Protein AF-A0A9E3Q1L9-F1 (afdb_monomer_lite)

Foldseek 3Di:
DPPLDADPDDVVVVLCVLLVLLQVVCPDDHDPVSNVVSSVLSLQLVQQVLVCLVVVHNVSVVVNCVVCDPVCVPPVSSVVSVVCCVVPPVSPSDRDDDDPDDDPDD

Radius of gyration: 14.29 Å; chains: 1; bounding box: 32×33×41 Å

Sequence (106 aa):
MTPRRFPDRKISETLLDFAEPIVALLGPQPSQGRLTEALQVAITIWNAIVLDAVEQGSEHMDRVRKALGSHWEVN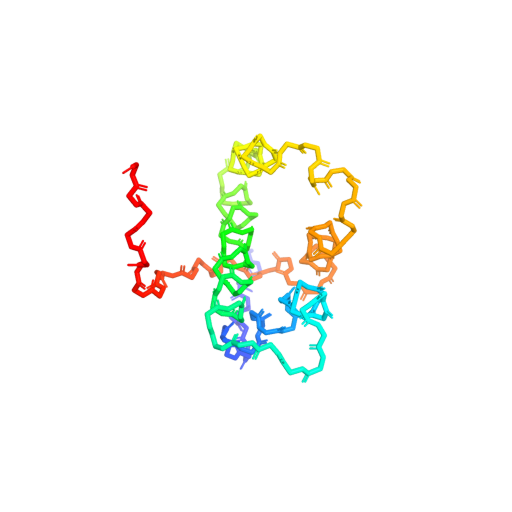PAIRIPVERRHQFFADDMRVISTMASPRWGC

pLDDT: mean 71.87, std 13.75, range [37.12, 87.69]

Structure (mmCIF, N/CA/C/O backbone):
data_AF-A0A9E3Q1L9-F1
#
_entry.id   AF-A0A9E3Q1L9-F1
#
loop_
_atom_site.group_PDB
_atom_site.id
_atom_site.type_symbol
_atom_site.label_atom_id
_atom_site.label_alt_id
_atom_site.label_comp_id
_atom_site.label_asym_id
_atom_site.label_entity_id
_atom_site.label_seq_id
_atom_site.pdbx_PDB_ins_code
_atom_site.Cartn_x
_atom_site.Cartn_y
_atom_site.Cartn_z
_atom_site.occupancy
_atom_site.B_iso_or_equiv
_atom_site.auth_seq_id
_atom_site.auth_comp_id
_atom_site.auth_asym_id
_atom_site.auth_atom_id
_atom_site.pdbx_PDB_model_num
ATOM 1 N N . MET A 1 1 ? 9.122 -8.431 -28.315 1.00 39.28 1 MET A N 1
ATOM 2 C CA . MET A 1 1 ? 8.323 -7.685 -27.320 1.00 39.28 1 MET A CA 1
ATOM 3 C C . MET A 1 1 ? 6.995 -8.397 -27.153 1.00 39.28 1 MET A C 1
ATOM 5 O O . MET A 1 1 ? 6.219 -8.418 -28.099 1.00 39.28 1 MET A O 1
ATOM 9 N N . THR A 1 2 ? 6.750 -9.012 -25.999 1.00 42.62 2 THR A N 1
ATOM 10 C CA . THR A 1 2 ? 5.418 -9.534 -25.654 1.00 42.62 2 THR A CA 1
ATOM 11 C C . THR A 1 2 ? 4.487 -8.337 -25.429 1.00 42.62 2 THR A C 1
ATOM 13 O O . THR A 1 2 ? 4.911 -7.393 -24.756 1.00 42.62 2 THR A O 1
ATOM 16 N N . PRO A 1 3 ? 3.265 -8.301 -25.990 1.00 45.03 3 PRO A N 1
ATOM 17 C CA . PRO A 1 3 ? 2.345 -7.200 -25.724 1.00 45.03 3 PRO A CA 1
ATOM 18 C C . PRO A 1 3 ? 2.014 -7.162 -24.228 1.00 45.03 3 PRO A C 1
ATOM 20 O O . PRO A 1 3 ? 1.644 -8.188 -23.657 1.00 45.03 3 PRO A O 1
ATOM 23 N N . ARG A 1 4 ? 2.134 -5.986 -23.592 1.00 54.03 4 ARG A N 1
ATOM 24 C CA . ARG A 1 4 ? 1.647 -5.784 -22.219 1.00 54.03 4 ARG A CA 1
ATOM 25 C C . ARG A 1 4 ? 0.145 -6.046 -22.219 1.00 54.03 4 ARG A C 1
ATOM 27 O O . ARG A 1 4 ? -0.617 -5.268 -22.794 1.00 54.03 4 ARG A O 1
ATOM 34 N N . ARG A 1 5 ? -0.268 -7.160 -21.620 1.00 56.44 5 ARG A N 1
ATOM 35 C CA . ARG A 1 5 ? -1.672 -7.557 -21.543 1.00 56.44 5 ARG A CA 1
ATOM 36 C C . ARG A 1 5 ? -2.359 -6.626 -20.551 1.00 56.44 5 ARG A C 1
ATOM 38 O O . ARG A 1 5 ? -2.084 -6.692 -19.357 1.00 56.44 5 ARG A O 1
ATOM 45 N N . PHE A 1 6 ? -3.199 -5.720 -21.047 1.00 56.12 6 PHE A N 1
ATOM 46 C CA . PHE A 1 6 ? -3.991 -4.863 -20.166 1.00 56.12 6 PHE A CA 1
ATOM 47 C C . PHE A 1 6 ? -4.883 -5.751 -19.281 1.00 56.12 6 PHE A C 1
ATOM 49 O O . PHE A 1 6 ? -5.494 -6.677 -19.815 1.00 56.12 6 PHE A O 1
ATOM 56 N N . PRO A 1 7 ? -4.961 -5.520 -17.956 1.00 62.44 7 PRO A N 1
ATOM 57 C CA . PRO A 1 7 ? -5.786 -6.358 -17.096 1.00 62.44 7 PRO A CA 1
ATOM 58 C C . PRO A 1 7 ? -7.273 -6.200 -17.433 1.00 62.44 7 PRO A C 1
ATOM 60 O O . PRO A 1 7 ? -7.805 -5.092 -17.359 1.00 62.44 7 PRO A O 1
ATOM 63 N N . ASP A 1 8 ? -7.950 -7.315 -17.720 1.00 65.69 8 ASP A N 1
ATOM 64 C CA . ASP A 1 8 ? -9.396 -7.353 -17.997 1.00 65.69 8 ASP A CA 1
ATOM 65 C C . ASP A 1 8 ? -10.257 -6.988 -16.762 1.00 65.69 8 ASP A C 1
ATOM 67 O O . ASP A 1 8 ? -11.443 -6.682 -16.887 1.00 65.69 8 ASP A O 1
ATOM 71 N N . ARG A 1 9 ? -9.666 -6.979 -15.554 1.00 69.31 9 ARG A N 1
ATOM 72 C CA . ARG A 1 9 ? -10.322 -6.569 -14.299 1.00 69.31 9 ARG A CA 1
ATOM 73 C C . ARG A 1 9 ? -10.227 -5.059 -14.059 1.00 69.31 9 ARG A C 1
ATOM 75 O O . ARG A 1 9 ? -9.196 -4.412 -14.304 1.00 69.31 9 ARG A O 1
ATOM 82 N N . LYS A 1 10 ? -11.298 -4.497 -13.487 1.00 75.00 10 LYS A N 1
ATOM 83 C CA . LYS A 1 10 ? -11.337 -3.097 -13.040 1.00 75.00 10 LYS A CA 1
ATOM 84 C C . LYS A 1 10 ? -10.290 -2.875 -11.948 1.00 75.00 10 LYS A C 1
ATOM 86 O O . LYS A 1 10 ? -10.222 -3.642 -10.995 1.00 75.00 10 LYS A O 1
ATOM 91 N N . ILE A 1 11 ? -9.528 -1.783 -12.037 1.00 72.69 11 ILE A N 1
ATOM 92 C CA . ILE A 1 11 ? -8.494 -1.446 -11.041 1.00 72.69 11 ILE A CA 1
ATOM 93 C C . ILE A 1 11 ? -9.057 -1.311 -9.614 1.00 72.69 11 ILE A C 1
ATOM 95 O O . ILE A 1 11 ? -8.380 -1.650 -8.653 1.00 72.69 11 ILE A O 1
ATOM 99 N N . SER A 1 12 ? -10.320 -0.896 -9.470 1.00 72.50 12 SER A N 1
ATOM 100 C CA . SER A 1 12 ? -11.022 -0.847 -8.180 1.00 72.50 12 SER A CA 1
ATOM 101 C C . SER A 1 12 ? -11.220 -2.226 -7.542 1.00 72.50 12 SER A C 1
ATOM 103 O O . SER A 1 12 ? -11.237 -2.337 -6.326 1.00 72.50 12 SER A O 1
ATOM 105 N N . GLU A 1 13 ? -11.383 -3.268 -8.355 1.00 77.06 13 GLU A N 1
ATOM 106 C CA . GLU A 1 13 ? -11.571 -4.651 -7.911 1.00 77.06 13 GLU A CA 1
ATOM 107 C C . GLU A 1 13 ? -10.229 -5.237 -7.453 1.00 77.06 13 GLU A C 1
ATOM 109 O O . GLU A 1 13 ? -10.111 -5.711 -6.328 1.00 77.06 13 GLU A O 1
ATOM 114 N N . THR A 1 14 ? -9.181 -5.056 -8.268 1.00 81.25 14 THR A N 1
ATOM 115 C CA . THR A 1 14 ? -7.786 -5.353 -7.906 1.00 81.25 14 THR A CA 1
ATOM 116 C C . THR A 1 14 ? -7.361 -4.653 -6.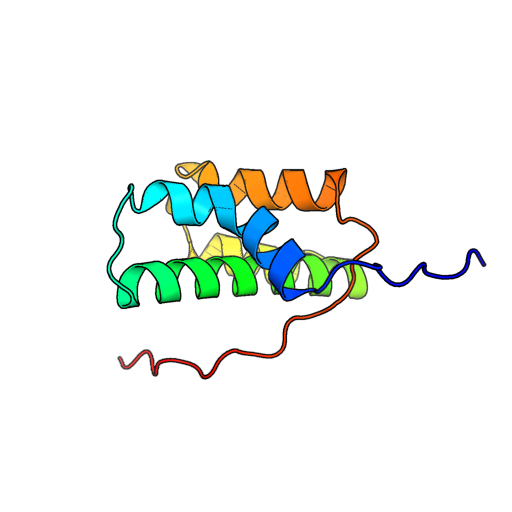609 1.00 81.25 14 THR A C 1
ATOM 118 O O . THR A 1 14 ? -6.726 -5.270 -5.757 1.00 81.25 14 THR A O 1
ATOM 121 N N . LEU A 1 15 ? -7.725 -3.377 -6.432 1.00 81.06 15 LEU A N 1
ATOM 122 C CA . LEU A 1 15 ? -7.416 -2.623 -5.216 1.00 81.06 15 LEU A CA 1
ATOM 123 C C . LEU A 1 15 ? -8.118 -3.206 -3.983 1.00 81.06 15 LEU A C 1
ATOM 125 O O . LEU A 1 15 ? -7.505 -3.249 -2.921 1.00 81.06 15 LEU A O 1
ATOM 129 N N . LEU A 1 16 ? -9.376 -3.645 -4.096 1.00 81.69 16 LEU A N 1
ATOM 130 C CA . LEU A 1 16 ? -10.098 -4.248 -2.972 1.00 81.69 16 LEU A CA 1
ATOM 131 C C . LEU A 1 16 ? -9.485 -5.599 -2.571 1.00 81.69 16 LEU A C 1
ATOM 133 O O . LEU A 1 16 ? -9.257 -5.814 -1.383 1.00 81.69 16 LEU A O 1
ATOM 137 N N . ASP A 1 17 ? -9.118 -6.448 -3.536 1.00 83.44 17 ASP A N 1
ATOM 138 C CA . ASP A 1 17 ? -8.403 -7.712 -3.280 1.00 83.44 17 ASP A CA 1
ATOM 139 C C . ASP A 1 17 ? -7.026 -7.483 -2.621 1.00 83.44 17 ASP A C 1
ATOM 141 O O . ASP A 1 17 ? -6.583 -8.255 -1.764 1.00 83.44 17 ASP A O 1
ATOM 145 N N . PHE A 1 18 ? -6.332 -6.413 -3.021 1.00 82.38 18 PHE A N 1
ATOM 146 C CA . PHE A 1 18 ? -5.054 -5.993 -2.442 1.00 82.38 18 PHE A CA 1
ATOM 147 C C . PHE A 1 18 ? -5.219 -5.409 -1.027 1.00 82.38 18 PHE A C 1
ATOM 149 O O . PHE A 1 18 ? -4.387 -5.657 -0.154 1.00 82.38 18 PHE A O 1
ATOM 156 N N . ALA A 1 19 ? -6.292 -4.649 -0.791 1.00 85.69 19 ALA A N 1
ATOM 157 C CA . ALA A 1 19 ? -6.595 -4.009 0.486 1.00 85.69 19 ALA A CA 1
ATOM 158 C C . ALA A 1 19 ? -7.219 -4.962 1.521 1.00 85.69 19 ALA A C 1
ATOM 160 O O . ALA A 1 19 ? -7.193 -4.641 2.707 1.00 85.69 19 ALA A O 1
ATOM 161 N N . GLU A 1 20 ? -7.750 -6.116 1.103 1.00 85.44 20 GLU A N 1
ATOM 162 C CA . GLU A 1 20 ? -8.407 -7.130 1.945 1.00 85.44 20 GLU A CA 1
ATOM 163 C C . GLU A 1 20 ? -7.730 -7.372 3.311 1.00 85.44 20 GLU A C 1
ATOM 165 O O . GLU A 1 20 ? -8.404 -7.171 4.323 1.00 85.44 20 GLU A O 1
ATOM 170 N N . PRO A 1 21 ? -6.419 -7.686 3.416 1.00 82.31 21 PRO A N 1
ATOM 171 C CA . PRO A 1 21 ? -5.777 -7.902 4.715 1.00 82.31 21 PRO A CA 1
ATOM 172 C C . PRO A 1 21 ? -5.701 -6.633 5.581 1.00 82.31 21 PRO A C 1
ATOM 174 O O . PRO A 1 21 ? -5.755 -6.735 6.804 1.00 82.31 21 PRO A O 1
ATOM 177 N N . ILE A 1 22 ? -5.602 -5.440 4.981 1.00 82.19 22 ILE A N 1
ATOM 178 C CA . ILE A 1 22 ? -5.578 -4.154 5.703 1.00 82.19 22 ILE A CA 1
ATOM 179 C C . ILE A 1 22 ? -6.983 -3.830 6.232 1.00 82.19 22 ILE A C 1
ATOM 181 O O . ILE A 1 22 ? -7.133 -3.408 7.377 1.00 82.19 22 ILE A O 1
ATOM 185 N N . VAL A 1 23 ? -8.019 -4.065 5.421 1.00 84.38 23 VAL A N 1
ATOM 186 C CA . VAL A 1 23 ? -9.425 -3.853 5.799 1.00 84.38 23 VAL A CA 1
ATOM 187 C C . VAL A 1 23 ? -9.870 -4.862 6.863 1.00 84.38 23 VAL A C 1
ATOM 189 O O . VAL A 1 23 ? -10.570 -4.479 7.799 1.00 84.38 23 VAL A O 1
ATOM 192 N N . ALA A 1 24 ? -9.415 -6.117 6.786 1.00 84.75 24 ALA A N 1
ATOM 193 C CA . ALA A 1 24 ? -9.728 -7.164 7.760 1.00 84.75 24 ALA A CA 1
ATOM 194 C C . ALA A 1 24 ? -9.302 -6.807 9.199 1.00 84.75 24 ALA A C 1
ATOM 196 O O . ALA A 1 24 ? -9.983 -7.190 10.152 1.00 84.75 24 ALA A O 1
ATOM 197 N N . LEU A 1 25 ? -8.232 -6.016 9.376 1.00 82.00 25 LEU A N 1
ATOM 198 C CA . LEU A 1 25 ? -7.806 -5.525 10.695 1.00 82.00 25 LEU A CA 1
ATOM 199 C C . LEU A 1 25 ? -8.817 -4.594 11.373 1.00 82.00 25 LEU A C 1
ATOM 201 O O . LEU A 1 25 ? -8.763 -4.425 12.590 1.00 82.00 25 LEU A O 1
ATOM 205 N N . LEU A 1 26 ? -9.722 -3.969 10.616 1.00 81.50 26 LEU A N 1
ATOM 206 C CA . LEU A 1 26 ? -10.709 -3.044 11.172 1.00 81.50 26 LEU A CA 1
ATOM 207 C C . LEU A 1 26 ? -11.913 -3.758 11.816 1.00 81.50 26 LEU A C 1
ATOM 209 O O . LEU A 1 26 ? -12.765 -3.101 12.417 1.00 81.50 26 LEU A O 1
ATOM 213 N N . GLY A 1 27 ? -11.998 -5.086 11.687 1.00 80.50 27 GLY A N 1
ATOM 214 C CA . GLY A 1 27 ? -13.130 -5.885 12.152 1.00 80.50 27 GLY A CA 1
ATOM 215 C C . GLY A 1 27 ? -14.349 -5.838 11.215 1.00 80.50 27 GLY A C 1
ATOM 216 O O . GLY A 1 27 ? -14.296 -5.252 10.135 1.00 80.50 27 GLY A O 1
ATOM 217 N N . PRO A 1 28 ? -15.471 -6.475 11.603 1.00 80.69 28 PRO A N 1
ATOM 218 C CA . PRO A 1 28 ? -16.597 -6.739 10.700 1.00 80.69 28 PRO A CA 1
ATOM 219 C C . PRO A 1 28 ? -17.478 -5.520 10.381 1.00 80.69 28 PRO A C 1
ATOM 221 O O . PRO A 1 28 ? -18.261 -5.579 9.437 1.00 80.69 28 PRO A O 1
ATOM 224 N N . GLN A 1 29 ? -17.394 -4.434 11.158 1.00 82.81 29 GLN A N 1
ATOM 225 C CA . GLN A 1 29 ? -18.136 -3.188 10.915 1.00 82.81 29 GLN A CA 1
ATOM 226 C C . GLN A 1 29 ? -17.254 -1.958 11.193 1.00 82.81 29 GLN A C 1
ATOM 228 O O . GLN A 1 29 ? -17.402 -1.306 12.231 1.00 82.81 29 GLN A O 1
ATOM 233 N N . PRO A 1 30 ? -16.310 -1.629 10.292 1.00 84.88 30 PRO A N 1
ATOM 234 C CA . PRO A 1 30 ? -15.538 -0.400 10.394 1.00 84.88 30 PRO A CA 1
ATOM 235 C C . PRO A 1 30 ? -16.428 0.827 10.181 1.00 84.88 30 PRO A C 1
ATOM 237 O O . PRO A 1 30 ? -17.346 0.814 9.359 1.00 84.88 30 PRO A O 1
ATOM 240 N N . SER A 1 31 ? -16.109 1.938 10.848 1.00 87.69 31 SER A N 1
ATOM 241 C CA . SER A 1 31 ? -16.678 3.230 10.454 1.00 87.69 31 SER A CA 1
ATOM 242 C C . SER A 1 31 ? -16.184 3.617 9.055 1.00 87.69 31 SER A C 1
ATOM 244 O O . SER A 1 31 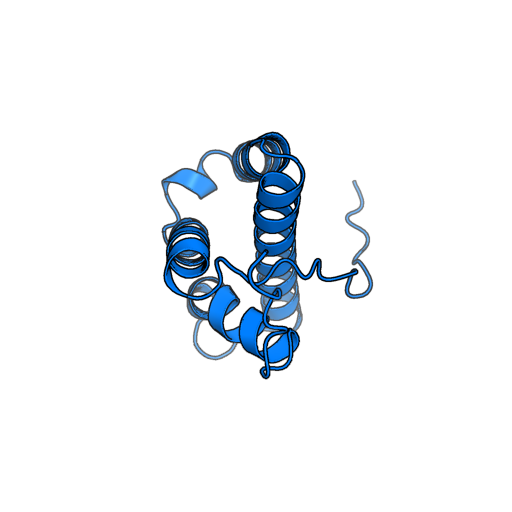? -15.067 3.268 8.662 1.00 87.69 31 SER A O 1
ATOM 246 N N . GLN A 1 32 ? -16.980 4.388 8.304 1.00 83.50 32 GLN A N 1
ATOM 247 C CA . GLN A 1 32 ? -16.581 4.847 6.966 1.00 83.50 32 GLN A CA 1
ATOM 248 C C . GLN A 1 32 ? -15.240 5.600 6.975 1.00 83.50 32 GLN A C 1
ATOM 250 O O . GLN A 1 32 ? -14.457 5.445 6.041 1.00 83.50 32 GLN A O 1
ATOM 255 N N . GLY A 1 33 ? -14.942 6.353 8.042 1.00 82.69 33 GLY A N 1
ATOM 256 C CA . GLY A 1 33 ? -13.643 7.004 8.230 1.00 82.69 33 GLY A CA 1
ATOM 257 C C . GLY A 1 33 ? -12.491 5.998 8.304 1.00 82.69 33 GLY A C 1
ATOM 258 O O . GLY A 1 33 ? -11.557 6.091 7.514 1.00 82.69 33 GLY A O 1
ATOM 259 N N . ARG A 1 34 ? -12.597 4.974 9.164 1.00 81.38 34 ARG A N 1
ATOM 260 C CA . ARG A 1 34 ? -11.572 3.919 9.289 1.00 81.38 34 ARG A CA 1
ATOM 261 C C . ARG A 1 34 ? -11.381 3.118 8.004 1.00 81.38 34 ARG A C 1
ATOM 263 O O . ARG A 1 34 ? -10.249 2.828 7.630 1.00 81.38 34 ARG A O 1
ATOM 270 N N . LEU A 1 35 ? -12.471 2.792 7.309 1.00 84.56 35 LEU A N 1
ATOM 271 C CA . LEU A 1 35 ? -12.401 2.118 6.012 1.00 84.56 35 LEU A CA 1
ATOM 272 C C . LEU A 1 35 ? -11.700 2.995 4.960 1.00 84.56 35 LEU A C 1
ATOM 274 O O . LEU A 1 35 ? -10.878 2.504 4.192 1.00 84.56 35 LEU A O 1
ATOM 278 N N . THR A 1 36 ? -11.981 4.300 4.960 1.00 85.00 36 THR A N 1
ATOM 279 C CA . THR A 1 36 ? -11.346 5.272 4.059 1.00 85.00 36 THR A CA 1
ATOM 280 C C . THR A 1 36 ? -9.846 5.411 4.343 1.00 85.00 36 THR A C 1
ATOM 282 O O . THR A 1 36 ? -9.055 5.379 3.403 1.00 85.00 36 THR A O 1
ATOM 285 N N . GLU A 1 37 ? -9.440 5.490 5.615 1.00 83.56 37 GLU A N 1
ATOM 286 C CA . GLU A 1 37 ? -8.028 5.481 6.035 1.00 83.56 37 GLU A CA 1
ATOM 287 C C . GLU A 1 37 ? -7.304 4.215 5.541 1.00 83.56 37 GLU A C 1
ATOM 289 O O . GLU A 1 37 ? -6.255 4.308 4.902 1.00 83.56 37 GLU A O 1
ATOM 294 N N . ALA A 1 38 ? -7.886 3.030 5.758 1.00 84.12 38 ALA A N 1
ATOM 295 C CA . ALA A 1 38 ? -7.306 1.759 5.318 1.00 84.12 38 ALA A CA 1
ATOM 296 C C . ALA A 1 38 ? -7.150 1.666 3.791 1.00 84.12 38 ALA A C 1
ATOM 298 O O . ALA A 1 38 ? -6.110 1.221 3.300 1.00 84.12 38 ALA A O 1
ATOM 299 N N . LEU A 1 39 ? -8.145 2.130 3.028 1.00 84.19 39 LEU A N 1
ATOM 300 C CA . LEU A 1 39 ? -8.071 2.173 1.565 1.00 84.19 39 LEU A CA 1
ATOM 301 C C . LEU A 1 39 ? -7.020 3.179 1.065 1.00 84.19 39 LEU A C 1
ATOM 303 O O . LEU A 1 39 ? -6.350 2.907 0.072 1.00 84.19 39 LEU A O 1
ATOM 307 N N . GLN A 1 40 ? -6.817 4.307 1.752 1.00 84.19 40 GLN A N 1
ATOM 308 C CA . GLN A 1 40 ? -5.745 5.260 1.424 1.00 84.19 40 GLN A CA 1
ATOM 309 C C . GLN A 1 40 ? -4.353 4.681 1.693 1.00 84.19 40 GLN A C 1
ATOM 311 O O . GLN A 1 40 ? -3.454 4.855 0.868 1.00 84.19 40 GLN A O 1
ATOM 316 N N . VAL A 1 41 ? -4.178 3.941 2.792 1.00 83.44 41 VAL A N 1
ATOM 317 C CA . VAL A 1 41 ? -2.943 3.186 3.060 1.00 83.44 41 VAL A CA 1
ATOM 318 C C . VAL A 1 41 ? -2.704 2.154 1.953 1.00 83.44 41 VAL A C 1
ATOM 320 O O . VAL A 1 41 ? -1.614 2.117 1.386 1.00 83.44 41 VAL A O 1
ATOM 323 N N . ALA A 1 42 ? -3.729 1.387 1.567 1.00 84.94 42 ALA A N 1
ATOM 324 C CA . ALA A 1 42 ? -3.632 0.414 0.480 1.00 84.94 42 ALA A CA 1
ATOM 325 C C . ALA A 1 42 ? -3.242 1.062 -0.866 1.00 84.94 42 ALA A C 1
ATOM 327 O O . ALA A 1 42 ? -2.312 0.594 -1.519 1.00 84.94 42 ALA A O 1
ATOM 328 N N . ILE A 1 43 ? -3.879 2.175 -1.254 1.00 84.38 43 ILE A N 1
ATOM 329 C CA . ILE A 1 43 ? -3.527 2.940 -2.466 1.00 84.38 43 ILE A CA 1
ATOM 330 C C . ILE A 1 43 ? -2.083 3.450 -2.405 1.00 84.38 43 ILE A C 1
ATOM 332 O O . ILE A 1 43 ? -1.366 3.383 -3.401 1.00 84.38 43 ILE A O 1
ATOM 336 N N . THR A 1 44 ? -1.643 3.941 -1.244 1.00 84.75 44 THR A N 1
ATOM 337 C CA . THR A 1 44 ? -0.284 4.471 -1.058 1.00 84.75 44 THR A CA 1
ATOM 338 C C . THR A 1 44 ? 0.766 3.379 -1.259 1.00 84.75 44 THR A C 1
ATOM 340 O O . THR A 1 44 ? 1.728 3.588 -1.997 1.00 84.75 44 THR A O 1
ATOM 343 N N . ILE A 1 45 ? 0.556 2.198 -0.667 1.00 83.88 45 ILE A N 1
ATOM 344 C CA . ILE A 1 45 ? 1.447 1.042 -0.844 1.00 83.88 45 ILE A CA 1
ATOM 345 C C . ILE A 1 45 ? 1.402 0.564 -2.303 1.00 83.88 45 ILE A C 1
ATOM 347 O O . ILE A 1 45 ? 2.453 0.397 -2.912 1.00 83.88 45 ILE A O 1
ATOM 351 N N . TRP A 1 46 ? 0.214 0.401 -2.898 1.00 84.75 46 TRP A N 1
ATOM 352 C CA . TRP A 1 46 ? 0.065 -0.003 -4.303 1.00 84.75 46 TRP A CA 1
ATOM 353 C C . TRP A 1 46 ? 0.851 0.915 -5.248 1.00 84.75 46 TRP A C 1
ATOM 355 O O . TRP A 1 46 ? 1.669 0.444 -6.039 1.00 84.75 46 TRP A O 1
ATOM 365 N N . ASN A 1 47 ? 0.651 2.230 -5.123 1.00 85.50 47 ASN A N 1
ATOM 366 C CA . ASN A 1 47 ? 1.332 3.226 -5.944 1.00 85.50 47 ASN A CA 1
ATOM 367 C C . ASN A 1 47 ? 2.851 3.203 -5.736 1.00 85.50 47 ASN A C 1
ATOM 369 O O . ASN A 1 47 ? 3.577 3.288 -6.721 1.00 85.50 47 ASN A O 1
ATOM 373 N N . ALA A 1 48 ? 3.334 3.034 -4.500 1.00 84.25 48 ALA A N 1
ATOM 374 C CA . ALA A 1 48 ? 4.764 2.930 -4.223 1.00 84.25 48 ALA A CA 1
ATOM 375 C C . ALA A 1 48 ? 5.412 1.738 -4.951 1.00 84.25 48 ALA A C 1
ATOM 377 O O . ALA A 1 48 ? 6.387 1.935 -5.672 1.00 84.25 48 ALA A O 1
ATOM 378 N N . ILE A 1 49 ? 4.831 0.530 -4.866 1.00 83.12 49 ILE A N 1
ATOM 379 C CA . ILE A 1 49 ? 5.381 -0.648 -5.567 1.00 83.12 49 ILE A CA 1
ATOM 380 C C . ILE A 1 49 ? 5.278 -0.484 -7.098 1.00 83.12 49 ILE A C 1
ATOM 382 O O . ILE A 1 49 ? 6.136 -0.974 -7.831 1.00 83.12 49 ILE A O 1
ATOM 386 N N . VAL A 1 50 ? 4.225 0.167 -7.616 1.00 83.38 50 VAL A N 1
ATOM 387 C CA . VAL A 1 50 ? 4.099 0.437 -9.062 1.00 83.38 50 VAL A CA 1
ATOM 388 C C . VAL A 1 50 ? 5.190 1.399 -9.537 1.00 83.38 50 VAL A C 1
ATOM 390 O O . VAL A 1 50 ? 5.825 1.114 -10.550 1.00 83.38 50 VAL A O 1
ATOM 393 N N . LEU A 1 51 ? 5.432 2.498 -8.816 1.00 80.25 51 LEU A N 1
ATOM 394 C CA . LEU A 1 51 ? 6.463 3.482 -9.161 1.00 80.25 51 LEU A CA 1
ATOM 395 C C . LEU A 1 51 ? 7.869 2.875 -9.081 1.00 80.25 51 LEU A C 1
ATOM 397 O O . LEU A 1 51 ? 8.603 2.945 -10.062 1.00 80.25 51 LEU A O 1
ATOM 401 N N . ASP A 1 52 ? 8.195 2.172 -7.992 1.00 81.81 52 ASP A N 1
ATOM 402 C CA . ASP A 1 52 ? 9.471 1.457 -7.838 1.00 81.81 52 ASP A CA 1
ATOM 403 C C . ASP A 1 52 ? 9.718 0.452 -8.983 1.00 81.81 52 ASP A C 1
ATOM 405 O O . ASP A 1 52 ? 10.831 0.347 -9.501 1.00 81.81 52 ASP A O 1
ATOM 409 N N . ALA A 1 53 ? 8.670 -0.236 -9.456 1.00 80.12 53 ALA A N 1
ATOM 410 C CA . ALA A 1 53 ? 8.756 -1.158 -10.592 1.00 80.12 53 ALA A CA 1
ATOM 411 C C . ALA A 1 53 ? 8.875 -0.462 -11.968 1.00 80.12 53 ALA A C 1
ATOM 413 O O . ALA A 1 53 ? 9.379 -1.074 -12.911 1.00 80.12 53 ALA A O 1
ATOM 414 N N . VAL A 1 54 ? 8.420 0.791 -12.117 1.00 76.94 54 VAL A N 1
ATOM 415 C CA . VAL A 1 54 ? 8.656 1.608 -13.328 1.00 76.94 54 VAL A CA 1
ATOM 416 C C . VAL A 1 54 ? 10.080 2.161 -13.330 1.00 76.94 54 VAL A C 1
ATOM 418 O O . VAL A 1 54 ? 10.757 2.125 -14.357 1.00 76.94 54 VAL A O 1
ATOM 421 N N . GLU A 1 55 ? 10.524 2.670 -12.182 1.00 80.06 55 GLU A N 1
ATOM 422 C CA . GLU A 1 55 ? 11.787 3.391 -12.006 1.00 80.06 55 GLU A CA 1
ATOM 423 C C . GLU A 1 55 ? 12.985 2.454 -11.760 1.00 80.06 55 GLU A C 1
ATOM 425 O O . GLU A 1 55 ? 14.128 2.897 -11.835 1.00 80.06 55 GLU A O 1
ATOM 430 N N . GLN A 1 56 ? 12.736 1.155 -11.540 1.00 77.00 56 GLN A N 1
ATOM 431 C CA . GLN A 1 56 ? 13.734 0.131 -11.188 1.00 77.00 56 GLN A CA 1
ATOM 432 C C . GLN A 1 56 ? 14.490 0.473 -9.889 1.00 77.00 56 GLN A C 1
ATOM 434 O O . GLN A 1 56 ? 15.706 0.301 -9.791 1.00 77.00 56 GLN A O 1
ATOM 439 N N . GLY A 1 57 ? 13.749 0.956 -8.887 1.00 81.75 57 GLY A N 1
ATOM 440 C CA . GLY A 1 57 ? 14.266 1.393 -7.589 1.00 81.75 57 GLY A CA 1
ATOM 441 C C . GLY A 1 57 ? 13.506 0.799 -6.399 1.00 81.75 57 GLY A C 1
ATOM 442 O O . GLY A 1 57 ? 12.726 -0.139 -6.543 1.00 81.75 57 GLY A O 1
ATOM 443 N N . SER A 1 58 ? 13.760 1.352 -5.211 1.00 82.25 58 SER A N 1
ATOM 444 C CA . SER A 1 58 ? 13.045 1.041 -3.960 1.00 82.25 58 SER A CA 1
ATOM 445 C C . SER A 1 58 ? 12.629 2.292 -3.178 1.00 82.25 58 SER A C 1
ATOM 447 O O . SER A 1 58 ? 12.165 2.185 -2.042 1.00 82.25 58 SER A O 1
ATOM 449 N N . GLU A 1 59 ? 12.838 3.488 -3.738 1.00 84.25 59 GLU A N 1
ATOM 450 C CA . GLU A 1 59 ? 12.747 4.744 -2.993 1.00 84.25 59 GLU A CA 1
ATOM 451 C C . GLU A 1 59 ? 11.333 4.989 -2.449 1.00 84.25 59 GLU A C 1
ATOM 453 O O . GLU A 1 59 ? 11.174 5.472 -1.322 1.00 84.25 59 GLU A O 1
ATOM 458 N N . HIS A 1 60 ? 10.292 4.631 -3.204 1.00 83.44 60 HIS A N 1
ATOM 459 C CA . HIS A 1 60 ? 8.914 4.860 -2.774 1.00 83.44 60 HIS A CA 1
ATOM 460 C C . HIS A 1 60 ? 8.524 3.896 -1.652 1.00 83.44 60 HIS A C 1
ATOM 462 O O . HIS A 1 60 ? 7.959 4.330 -0.644 1.00 83.44 60 HIS A O 1
ATOM 468 N N . MET A 1 61 ? 8.890 2.616 -1.750 1.00 82.12 61 MET A N 1
ATOM 469 C CA . MET A 1 61 ? 8.680 1.643 -0.675 1.00 82.12 61 MET A CA 1
ATOM 470 C C . MET A 1 61 ? 9.556 1.904 0.555 1.00 82.12 61 MET A C 1
ATOM 472 O O . MET A 1 61 ? 9.106 1.662 1.676 1.00 82.12 61 MET A O 1
ATOM 476 N N . ASP A 1 62 ? 10.761 2.451 0.397 1.00 82.62 62 ASP A N 1
ATOM 477 C CA . ASP A 1 62 ? 11.612 2.855 1.520 1.00 82.62 62 ASP A CA 1
ATOM 478 C C . ASP A 1 62 ? 11.038 4.085 2.247 1.00 82.62 62 ASP A C 1
ATOM 480 O O . ASP A 1 62 ? 11.047 4.136 3.482 1.00 82.62 62 ASP A O 1
ATOM 484 N N . ARG A 1 63 ? 10.432 5.036 1.517 1.00 83.06 63 ARG A N 1
ATOM 485 C CA . ARG A 1 63 ? 9.642 6.137 2.103 1.00 83.06 63 ARG A CA 1
ATOM 486 C C . ARG A 1 63 ? 8.411 5.615 2.854 1.00 83.06 63 ARG A C 1
ATOM 488 O O . ARG A 1 63 ? 8.177 6.048 3.982 1.00 83.06 63 ARG A O 1
ATOM 495 N N . VAL A 1 64 ? 7.664 4.661 2.286 1.00 82.19 64 VAL A N 1
ATOM 496 C CA . VAL A 1 64 ? 6.516 4.007 2.953 1.00 82.19 64 VAL A CA 1
ATOM 497 C C . VAL A 1 64 ? 6.957 3.277 4.226 1.00 82.19 64 VAL A C 1
ATOM 499 O O . VAL A 1 64 ? 6.363 3.483 5.285 1.00 82.19 64 VAL A O 1
ATOM 502 N N . ARG A 1 65 ? 8.041 2.492 4.168 1.00 80.62 65 ARG A N 1
ATOM 503 C CA . ARG A 1 65 ? 8.621 1.807 5.335 1.00 80.62 65 ARG A CA 1
ATOM 504 C C . ARG A 1 65 ? 9.020 2.802 6.424 1.00 80.62 65 ARG A C 1
ATOM 506 O O . ARG A 1 65 ? 8.677 2.604 7.586 1.00 80.62 65 ARG A O 1
ATOM 513 N N . LYS A 1 66 ? 9.691 3.897 6.053 1.00 81.38 66 LYS A N 1
ATOM 514 C CA . LYS A 1 66 ? 10.102 4.956 6.985 1.00 81.38 66 LYS A CA 1
ATOM 515 C C . LYS A 1 66 ? 8.911 5.679 7.625 1.00 81.38 66 LYS A C 1
ATOM 517 O O . LYS A 1 66 ? 8.983 5.996 8.807 1.00 81.38 66 LYS A O 1
ATOM 522 N N . ALA A 1 67 ? 7.835 5.921 6.875 1.00 78.69 67 ALA A N 1
ATOM 523 C CA . ALA A 1 67 ? 6.621 6.562 7.386 1.00 78.69 67 ALA A CA 1
ATOM 524 C C . ALA A 1 67 ? 5.841 5.667 8.366 1.00 78.69 67 ALA A C 1
ATOM 526 O O . ALA A 1 67 ? 5.266 6.165 9.329 1.00 78.69 67 ALA A O 1
ATOM 527 N N . LEU A 1 68 ? 5.842 4.350 8.140 1.00 73.62 68 LEU A N 1
ATOM 528 C CA . LEU A 1 68 ? 5.181 3.373 9.011 1.00 73.62 68 LEU A CA 1
ATOM 529 C C . LEU A 1 68 ? 6.040 2.969 10.223 1.00 73.62 68 LEU A C 1
ATOM 531 O O . LEU A 1 68 ? 5.502 2.535 11.242 1.00 73.62 68 LEU A O 1
ATOM 535 N N . GLY A 1 69 ? 7.365 3.118 10.138 1.00 76.88 69 GLY A N 1
ATOM 536 C CA . GLY A 1 69 ? 8.288 2.849 11.240 1.00 76.88 69 GLY A CA 1
ATOM 537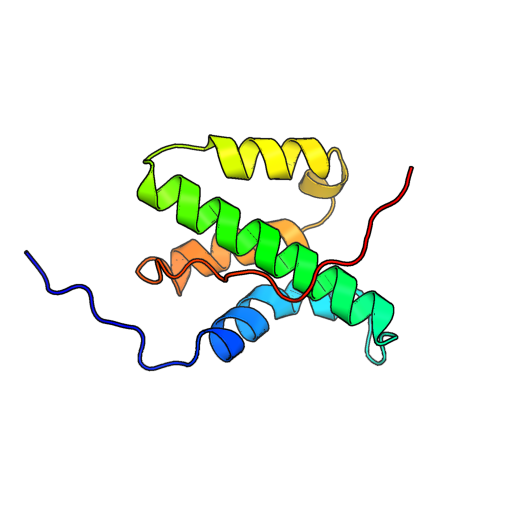 C C . GLY A 1 69 ? 8.158 1.419 11.767 1.00 76.88 69 GLY A C 1
ATOM 538 O O . GLY A 1 69 ? 8.089 0.463 10.995 1.00 76.88 69 GLY A O 1
ATOM 539 N N . SER A 1 70 ? 8.069 1.261 13.089 1.00 68.00 70 SER A N 1
ATOM 540 C CA . SER A 1 70 ? 7.894 -0.049 13.732 1.00 68.00 70 SER A CA 1
ATOM 541 C C . SER A 1 70 ? 6.617 -0.780 13.297 1.00 68.00 70 SER A C 1
ATOM 543 O O . SER A 1 70 ? 6.610 -2.011 13.280 1.00 68.00 70 SER A O 1
ATOM 545 N N . HIS A 1 71 ? 5.563 -0.068 12.872 1.00 66.81 71 HIS A N 1
ATOM 546 C CA . HIS A 1 71 ? 4.330 -0.695 12.382 1.00 66.81 71 HIS A CA 1
ATOM 547 C C . HIS A 1 71 ? 4.536 -1.494 11.089 1.00 66.81 71 HIS A C 1
ATOM 549 O O . HIS A 1 71 ? 3.775 -2.426 10.848 1.00 66.81 71 HIS A O 1
ATOM 555 N N . TRP A 1 72 ? 5.564 -1.193 10.286 1.00 68.56 72 TRP A N 1
ATOM 556 C CA . TRP A 1 72 ? 5.912 -1.999 9.111 1.00 68.56 72 TRP A CA 1
ATOM 557 C C . TRP A 1 72 ? 6.356 -3.420 9.490 1.00 68.56 72 TRP A C 1
ATOM 559 O O . TRP A 1 72 ? 5.976 -4.390 8.834 1.00 68.56 72 TRP A O 1
ATOM 569 N N . GLU A 1 73 ? 7.162 -3.553 10.546 1.00 61.53 73 GLU A N 1
ATOM 570 C CA . GLU A 1 73 ? 7.734 -4.844 10.941 1.00 61.53 73 GLU A CA 1
ATOM 571 C C . GLU A 1 73 ? 6.741 -5.701 11.728 1.00 61.53 73 GLU A C 1
ATOM 573 O O . GLU A 1 73 ? 6.683 -6.913 11.515 1.00 61.53 73 GLU A O 1
ATOM 578 N N . VAL A 1 74 ? 5.931 -5.077 12.595 1.00 52.91 74 VAL A N 1
ATOM 579 C CA . VAL A 1 74 ? 4.984 -5.796 13.466 1.00 52.91 74 VAL A CA 1
ATOM 580 C C . VAL A 1 74 ? 3.610 -6.048 12.840 1.00 52.91 74 VAL A C 1
ATOM 582 O O . VAL A 1 74 ? 2.844 -6.833 13.396 1.00 52.91 74 VAL A O 1
ATOM 585 N N . ASN A 1 75 ? 3.261 -5.405 11.717 1.00 65.25 75 ASN A N 1
ATOM 586 C CA . ASN A 1 75 ? 1.946 -5.564 11.093 1.00 65.25 75 ASN A CA 1
ATOM 587 C C . ASN A 1 75 ? 2.003 -6.387 9.785 1.00 65.25 75 ASN A C 1
ATOM 589 O O . ASN A 1 75 ? 2.256 -5.830 8.709 1.00 65.25 75 ASN A O 1
ATOM 593 N N . PRO A 1 76 ? 1.703 -7.702 9.823 1.00 65.31 76 PRO A N 1
ATOM 594 C CA . PRO A 1 76 ? 1.727 -8.544 8.627 1.00 65.31 76 PRO A CA 1
ATOM 595 C C . PRO A 1 76 ? 0.706 -8.116 7.562 1.00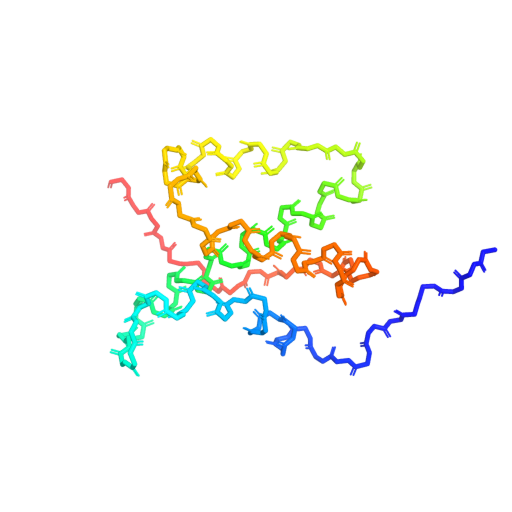 65.31 76 PRO A C 1
ATOM 597 O O . PRO A 1 76 ? 0.948 -8.354 6.381 1.00 65.31 76 PRO A O 1
ATOM 600 N N . ALA A 1 77 ? -0.377 -7.417 7.924 1.00 61.56 77 ALA A N 1
ATOM 601 C CA . ALA A 1 77 ? -1.356 -6.913 6.957 1.00 61.56 77 ALA A CA 1
ATOM 602 C C . ALA A 1 77 ? -0.794 -5.854 5.995 1.00 61.56 77 ALA A C 1
ATOM 604 O O . ALA A 1 77 ? -1.404 -5.591 4.966 1.00 61.56 77 ALA A O 1
ATOM 605 N N . ILE A 1 78 ? 0.358 -5.256 6.314 1.00 65.12 78 ILE A N 1
ATOM 606 C CA . ILE A 1 78 ? 1.066 -4.304 5.447 1.00 65.12 78 ILE A CA 1
ATOM 607 C C . ILE A 1 78 ? 2.051 -5.037 4.518 1.00 65.12 78 ILE A C 1
ATOM 609 O O . ILE A 1 78 ? 2.279 -4.610 3.388 1.00 65.12 78 ILE A O 1
ATOM 613 N N . ARG A 1 79 ? 2.593 -6.181 4.958 1.00 66.19 79 ARG A N 1
ATOM 614 C CA . ARG A 1 79 ? 3.548 -7.004 4.196 1.00 66.19 79 ARG A CA 1
ATOM 615 C C . ARG A 1 79 ? 2.872 -7.947 3.194 1.00 66.19 79 ARG A C 1
ATOM 617 O O . ARG A 1 79 ? 3.295 -8.017 2.043 1.00 66.19 79 ARG A O 1
ATOM 624 N N . ILE A 1 80 ? 1.791 -8.615 3.606 1.00 68.31 80 ILE A N 1
ATOM 625 C CA . ILE A 1 80 ? 1.028 -9.569 2.778 1.00 68.31 80 ILE A CA 1
ATOM 626 C C . ILE A 1 80 ? 0.561 -8.962 1.431 1.00 68.31 80 ILE A C 1
ATOM 628 O O . ILE A 1 80 ? 0.692 -9.647 0.416 1.00 68.31 80 ILE A O 1
ATOM 632 N N . PRO A 1 81 ? 0.075 -7.703 1.345 1.00 65.38 81 PRO A N 1
ATOM 633 C CA . PRO A 1 81 ? -0.250 -7.061 0.067 1.00 65.38 81 PRO A CA 1
ATOM 634 C C . PRO A 1 81 ? 0.924 -6.995 -0.916 1.00 65.38 81 PRO A C 1
ATOM 636 O O . PRO A 1 81 ? 0.734 -7.205 -2.113 1.00 65.38 81 PRO A O 1
ATOM 639 N N . VAL A 1 82 ? 2.143 -6.738 -0.429 1.00 63.56 82 VAL A N 1
ATOM 640 C CA . VAL A 1 82 ? 3.350 -6.644 -1.269 1.00 63.56 82 VAL A CA 1
ATOM 641 C C . VAL A 1 82 ? 3.677 -8.010 -1.871 1.00 63.56 82 VAL A C 1
ATOM 643 O O . VAL A 1 82 ? 3.850 -8.133 -3.083 1.00 63.56 82 VAL A O 1
ATOM 646 N N . GLU A 1 83 ? 3.667 -9.054 -1.039 1.00 65.38 83 GLU A N 1
ATOM 647 C CA . GLU A 1 83 ? 3.863 -10.447 -1.461 1.00 65.38 8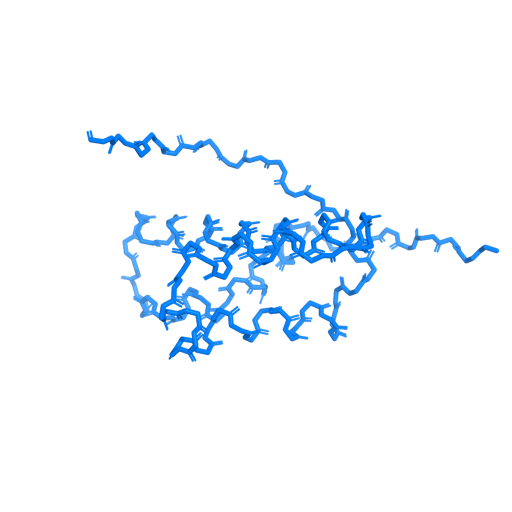3 GLU A CA 1
ATOM 648 C C . GLU A 1 83 ? 2.772 -10.881 -2.465 1.00 65.38 83 GLU A C 1
ATOM 650 O O . GLU A 1 83 ? 3.084 -11.450 -3.515 1.00 65.38 83 GLU A O 1
ATOM 655 N N . ARG A 1 84 ? 1.505 -10.503 -2.228 1.00 64.31 84 ARG A N 1
ATOM 656 C CA . ARG A 1 84 ? 0.396 -10.721 -3.175 1.00 64.31 84 ARG A CA 1
ATOM 657 C C . ARG A 1 84 ? 0.562 -9.953 -4.494 1.00 64.31 84 ARG A C 1
ATOM 659 O O . ARG A 1 84 ? 0.233 -10.522 -5.534 1.00 64.31 84 ARG A O 1
ATOM 666 N N . ARG A 1 85 ? 1.086 -8.713 -4.514 1.00 63.53 85 ARG A N 1
ATOM 667 C CA . ARG A 1 85 ? 1.343 -7.993 -5.784 1.00 63.53 85 ARG A CA 1
ATOM 668 C C . ARG A 1 85 ? 2.358 -8.747 -6.638 1.00 63.53 85 ARG A C 1
ATOM 670 O O . ARG A 1 85 ? 2.102 -8.942 -7.823 1.00 63.53 85 ARG A O 1
ATOM 677 N N . HIS A 1 86 ? 3.454 -9.219 -6.047 1.00 60.12 86 HIS A N 1
ATOM 678 C CA . HIS A 1 86 ? 4.465 -9.985 -6.782 1.00 60.12 86 HIS A CA 1
ATOM 679 C C . HIS A 1 86 ? 3.946 -11.330 -7.318 1.00 60.12 86 HIS A C 1
ATOM 681 O O . HIS A 1 86 ? 4.406 -11.765 -8.369 1.00 60.12 86 HIS A O 1
ATOM 687 N N . GLN A 1 87 ? 2.984 -11.970 -6.643 1.00 57.84 87 GLN A N 1
ATOM 688 C CA . GLN A 1 87 ? 2.419 -13.256 -7.077 1.00 57.84 87 GLN A CA 1
ATOM 689 C C . GLN A 1 87 ? 1.265 -13.137 -8.088 1.00 57.84 87 GLN A C 1
ATOM 691 O O . GLN A 1 87 ? 1.176 -13.964 -8.991 1.00 57.84 87 GLN A O 1
ATOM 696 N N . PHE A 1 88 ? 0.384 -12.139 -7.952 1.00 58.50 88 PHE A N 1
ATOM 697 C CA . PHE A 1 88 ? -0.883 -12.080 -8.702 1.00 58.50 88 PHE A CA 1
ATOM 698 C C . PHE A 1 88 ? -1.039 -10.858 -9.617 1.00 58.50 88 PHE A C 1
ATOM 700 O O . PHE A 1 88 ? -1.900 -10.864 -10.495 1.00 58.50 88 PHE A O 1
ATOM 707 N N . PHE A 1 89 ? -0.228 -9.812 -9.434 1.00 60.12 89 PHE A N 1
ATOM 708 C CA . PHE A 1 89 ? -0.424 -8.510 -10.084 1.00 60.12 89 PHE A CA 1
ATOM 709 C C . PHE A 1 89 ? 0.884 -7.891 -10.616 1.00 60.12 89 PHE A C 1
ATOM 711 O O . PHE A 1 89 ? 0.976 -6.673 -10.773 1.00 60.12 89 PHE A O 1
ATOM 718 N N . ALA A 1 90 ? 1.897 -8.717 -10.903 1.00 61.19 90 ALA A N 1
ATOM 719 C CA . ALA A 1 90 ? 3.224 -8.268 -11.335 1.00 61.19 90 ALA A CA 1
ATOM 720 C C . ALA A 1 90 ? 3.196 -7.426 -12.629 1.00 61.19 90 ALA A C 1
ATOM 722 O O . ALA A 1 90 ? 3.945 -6.457 -12.745 1.00 61.19 90 ALA A O 1
ATOM 723 N N . ASP A 1 91 ? 2.293 -7.748 -13.562 1.00 64.62 91 ASP A N 1
ATOM 724 C CA . ASP A 1 91 ? 2.104 -7.016 -14.822 1.00 64.62 91 ASP A CA 1
ATOM 725 C C . ASP A 1 91 ? 1.213 -5.760 -14.689 1.00 64.62 91 ASP A C 1
ATOM 727 O O . ASP A 1 91 ? 1.136 -4.950 -15.619 1.00 64.62 91 ASP A O 1
ATOM 731 N N . ASP A 1 92 ? 0.522 -5.565 -13.555 1.00 67.50 92 ASP A N 1
ATOM 732 C CA . ASP A 1 92 ? -0.388 -4.430 -13.367 1.00 67.50 92 ASP A CA 1
ATOM 733 C C . ASP A 1 92 ? 0.381 -3.181 -12.923 1.00 67.50 92 ASP A C 1
ATOM 735 O O . ASP A 1 92 ? 0.620 -2.938 -11.739 1.00 67.50 92 ASP A O 1
ATOM 739 N N . MET A 1 93 ? 0.785 -2.388 -13.912 1.00 69.38 93 MET A N 1
ATOM 740 C CA . MET A 1 93 ? 1.547 -1.146 -13.750 1.00 69.38 93 MET A CA 1
ATOM 741 C C . MET A 1 93 ? 0.646 0.105 -13.686 1.00 69.38 93 MET A C 1
ATOM 743 O O . MET A 1 93 ? 1.090 1.212 -13.995 1.00 69.38 93 MET A O 1
ATOM 747 N N . ARG A 1 94 ? -0.641 -0.048 -13.339 1.00 77.88 94 ARG A N 1
ATOM 748 C CA . ARG A 1 94 ? -1.593 1.070 -13.239 1.00 77.88 94 ARG A CA 1
ATOM 749 C C . ARG A 1 94 ? -1.427 1.804 -11.903 1.00 77.88 94 ARG A C 1
ATOM 751 O O . ARG A 1 94 ? -1.824 1.295 -10.856 1.00 77.88 94 ARG A O 1
ATOM 758 N N . VAL A 1 95 ? -0.895 3.027 -11.947 1.00 75.50 95 VAL A N 1
ATOM 759 C CA . VAL A 1 95 ? -0.944 3.971 -10.815 1.00 75.50 95 VAL A CA 1
ATOM 760 C C . VAL A 1 95 ? -2.392 4.410 -10.592 1.00 75.50 95 VAL A C 1
ATOM 762 O O . VAL A 1 95 ? -3.093 4.785 -11.535 1.00 75.50 95 VAL A O 1
ATOM 765 N N . ILE A 1 96 ? -2.839 4.396 -9.340 1.00 78.06 96 ILE A N 1
ATOM 766 C CA . ILE A 1 96 ? -4.164 4.863 -8.937 1.00 78.06 96 ILE A CA 1
ATOM 767 C C . ILE A 1 96 ? -4.055 6.351 -8.601 1.00 78.06 96 ILE A C 1
ATOM 769 O O . ILE A 1 96 ? -3.545 6.726 -7.543 1.00 78.06 96 ILE A O 1
ATOM 773 N N . SER A 1 97 ? -4.519 7.204 -9.519 1.00 59.12 97 SER A N 1
ATOM 774 C CA . SER A 1 97 ? -4.660 8.641 -9.252 1.00 59.12 97 SER A CA 1
ATOM 775 C C . SER A 1 97 ? -5.688 8.877 -8.139 1.00 59.12 97 SER A C 1
ATOM 777 O O . SER A 1 97 ? -6.646 8.117 -7.992 1.00 59.12 97 SER A O 1
ATOM 779 N N . THR A 1 98 ? -5.442 9.895 -7.317 1.00 53.44 98 THR A N 1
ATOM 780 C CA . THR A 1 98 ? -5.927 9.934 -5.932 1.00 53.44 98 THR A CA 1
ATOM 781 C C . THR A 1 98 ? -7.455 9.982 -5.791 1.00 53.44 98 THR A C 1
ATOM 783 O O . THR A 1 98 ? -8.138 10.723 -6.500 1.00 53.44 98 THR A O 1
ATOM 786 N N . MET A 1 99 ? -7.995 9.266 -4.797 1.00 46.09 99 MET A N 1
ATOM 787 C CA . MET A 1 99 ? -9.287 9.643 -4.208 1.00 46.09 99 MET A CA 1
ATOM 788 C C . MET A 1 99 ? -9.093 10.945 -3.422 1.00 46.09 99 MET A C 1
ATOM 790 O O . MET A 1 99 ? -8.054 11.119 -2.785 1.00 46.09 99 MET A O 1
ATOM 794 N N . ALA A 1 100 ? -10.065 11.862 -3.473 1.00 38.59 100 ALA A N 1
ATOM 795 C CA . ALA A 1 100 ? -9.943 13.208 -2.906 1.00 38.59 100 ALA A CA 1
ATOM 796 C C . ALA A 1 100 ? -9.373 13.196 -1.471 1.00 38.59 100 ALA A C 1
ATOM 798 O O . ALA A 1 100 ? -9.967 12.626 -0.555 1.00 38.59 100 ALA A O 1
ATOM 799 N N . SER A 1 101 ? -8.196 13.805 -1.301 1.00 44.81 101 SER A N 1
ATOM 800 C CA . SER A 1 101 ? -7.402 13.690 -0.074 1.00 44.81 101 SER A CA 1
ATOM 801 C C . SER A 1 101 ? -8.096 14.354 1.119 1.00 44.81 101 SER A C 1
ATOM 803 O O . SER A 1 101 ? -8.462 15.530 1.022 1.00 44.81 101 SER A O 1
ATOM 805 N N . PRO A 1 102 ? -8.171 13.694 2.289 1.00 44.47 102 PRO A N 1
ATOM 806 C CA . PRO A 1 102 ? -8.338 14.394 3.549 1.00 44.47 102 PRO A CA 1
ATOM 807 C C . PRO A 1 102 ? -7.124 15.301 3.762 1.00 44.47 102 PRO A C 1
ATOM 809 O O . PRO A 1 102 ? -5.993 14.948 3.411 1.00 44.47 102 PRO A O 1
ATOM 812 N N . ARG A 1 103 ? -7.353 16.482 4.334 1.00 41.88 103 ARG A N 1
ATOM 813 C CA . ARG A 1 103 ? -6.276 17.377 4.761 1.00 41.88 103 ARG A CA 1
ATOM 814 C C . ARG A 1 103 ? -5.752 16.890 6.108 1.00 41.88 103 ARG A C 1
ATOM 816 O O . ARG A 1 103 ? -6.380 17.153 7.128 1.00 41.88 103 ARG A O 1
ATOM 823 N N . TRP A 1 104 ? -4.598 16.232 6.109 1.00 40.97 104 TRP A N 1
ATOM 824 C CA . TRP A 1 104 ? -3.816 16.026 7.327 1.00 40.97 104 TRP A CA 1
ATOM 825 C C . TRP A 1 104 ? -3.227 17.378 7.748 1.00 40.97 104 TRP A C 1
ATOM 827 O O . TRP A 1 104 ? -2.240 17.842 7.181 1.00 40.97 104 TRP A O 1
ATOM 837 N N . GLY A 1 105 ? -3.917 18.063 8.661 1.00 41.47 105 GLY A N 1
ATOM 838 C CA . GLY A 1 105 ? -3.417 19.277 9.301 1.00 41.47 105 GLY A CA 1
ATOM 839 C C . GLY A 1 105 ? -2.430 18.937 10.413 1.00 41.47 105 GLY A C 1
ATOM 840 O O . GLY A 1 105 ? -2.628 17.947 11.119 1.00 41.47 105 GLY A O 1
ATOM 841 N N . CYS A 1 106 ? -1.390 19.761 10.540 1.00 37.12 106 CYS A N 1
ATOM 842 C CA . CYS A 1 106 ? -0.573 19.857 11.749 1.00 37.12 106 CYS A CA 1
ATOM 843 C C . CYS A 1 106 ? -1.388 20.431 12.919 1.00 37.12 106 CYS A C 1
ATOM 845 O O . CYS A 1 106 ? -2.309 21.234 12.635 1.00 37.12 106 CYS A O 1
#

Secondary structure (DSSP, 8-state):
-------SS-HHHHHHHHHHHHHHTT-SS--HHHHHHHHHHHHHHHHHHHHHHHHTS-HHHHHHHHHHTHHHHH-HHHHHHHHHHHHH-TT-----PPPPPP----